Protein AF-A0AA91KCK2-F1 (afdb_monomer)

Radius of gyration: 20.99 Å; Cα contacts (8 Å, |Δi|>4): 86; chains: 1; bounding box: 56×24×60 Å

Foldseek 3Di:
DVVVVVVVVVVVVVVVLVVLLVVLVVLLVVLVVLLVVLVVCPVVDDQPDPVLVVLSVVLNVLSVVLNVLSVVLVVLVVVLVVLVVVQVVCVVVVHDDPPVSVVVNVVSVVVSVVSVVSSVVSSVSSVVSSVVSVVVVVVD

Nearest PDB structures (foldseek):
  6dfk-assembly2_J  TM=5.657E-01  e=3.609E-01  Plasmodium falciparum 3D7
  5msj-assembly3_U  TM=5.350E-01  e=2.551E+00  Mus musculus
  5mx5-assembly1_B  TM=3.995E-01  e=1.806E+00  Mus musculus
  3ja6-assembly1_I  TM=2.693E-01  e=5.086E+00  Escherichia coli

Sequence (140 aa):
MAAEDKESFIRWQSVTRDYFSSASNLVLGLSTGLLGFLVSGLIGAQPASRCLLIIATCAMNLLAISIGLAVWCAINRLRDFRATTQIARCRYKNEPVSSCDRQETKALGNLSWRLFWWQLFLFGIGAGGVAITIIVQMWS

Structure (mmCIF, N/CA/C/O backbone):
data_AF-A0AA91KCK2-F1
#
_entry.id   AF-A0AA91KCK2-F1
#
loop_
_atom_site.group_PDB
_atom_site.id
_atom_site.type_symbol
_atom_site.label_atom_id
_atom_site.label_alt_id
_atom_site.label_comp_id
_atom_site.label_asym_id
_atom_site.label_entity_id
_atom_site.label_seq_id
_atom_site.pdbx_PDB_ins_code
_atom_site.Cartn_x
_atom_site.Cartn_y
_atom_site.Cartn_z
_atom_site.occupancy
_atom_site.B_iso_or_equiv
_atom_site.auth_seq_id
_atom_site.auth_comp_id
_atom_site.auth_asym_id
_atom_site.auth_atom_id
_atom_site.pdbx_PDB_model_num
ATOM 1 N N . MET A 1 1 ? 31.234 -10.251 -19.902 1.00 47.34 1 MET A N 1
ATOM 2 C CA . MET A 1 1 ? 31.144 -9.632 -18.563 1.00 47.34 1 MET A CA 1
ATOM 3 C C . MET A 1 1 ? 30.110 -8.505 -18.528 1.00 47.34 1 MET A C 1
ATOM 5 O O . MET A 1 1 ? 29.026 -8.763 -18.043 1.00 47.34 1 MET A O 1
ATOM 9 N N . ALA A 1 2 ? 30.306 -7.340 -19.168 1.00 57.06 2 ALA A N 1
ATOM 10 C CA . ALA A 1 2 ? 29.337 -6.224 -19.069 1.00 57.06 2 ALA A CA 1
ATOM 11 C C . ALA A 1 2 ? 27.896 -6.487 -19.594 1.00 57.06 2 ALA A C 1
ATOM 13 O O . ALA A 1 2 ? 26.966 -5.769 -19.226 1.00 57.06 2 ALA A O 1
ATOM 14 N N . ALA A 1 3 ? 27.694 -7.478 -20.472 1.00 59.94 3 ALA A N 1
ATOM 15 C CA . ALA A 1 3 ? 26.366 -7.841 -20.984 1.00 59.94 3 ALA A CA 1
ATOM 16 C C . ALA A 1 3 ? 25.572 -8.740 -20.012 1.00 59.94 3 ALA A C 1
ATOM 18 O O . ALA A 1 3 ? 24.374 -8.525 -19.835 1.00 59.94 3 ALA A O 1
ATOM 19 N N . GLU A 1 4 ? 26.241 -9.678 -19.335 1.00 60.75 4 GLU A N 1
ATOM 20 C CA . GLU A 1 4 ? 25.625 -10.607 -18.370 1.00 60.75 4 GLU A CA 1
ATOM 21 C C . GLU A 1 4 ? 25.203 -9.887 -17.081 1.00 60.75 4 GLU A C 1
ATOM 23 O O . GLU A 1 4 ? 24.115 -10.120 -16.548 1.00 60.75 4 GLU A O 1
ATOM 28 N N . ASP A 1 5 ? 26.009 -8.924 -16.626 1.00 64.06 5 ASP A N 1
ATOM 29 C CA . ASP A 1 5 ? 25.679 -8.074 -15.475 1.00 64.06 5 ASP A CA 1
ATOM 30 C C . ASP A 1 5 ? 24.409 -7.248 -15.731 1.00 64.06 5 ASP A C 1
ATOM 32 O O . ASP A 1 5 ? 23.586 -7.021 -14.845 1.00 64.06 5 ASP A O 1
ATOM 36 N N . LYS A 1 6 ? 24.205 -6.823 -16.981 1.00 66.81 6 LYS A N 1
ATOM 37 C CA . LYS A 1 6 ? 23.029 -6.050 -17.380 1.00 66.81 6 LYS A CA 1
ATOM 38 C C . LYS A 1 6 ? 21.774 -6.916 -17.443 1.00 66.81 6 LYS A C 1
ATOM 40 O O . LYS A 1 6 ? 20.705 -6.467 -17.036 1.00 66.81 6 LYS A O 1
ATOM 45 N N . GLU A 1 7 ? 21.889 -8.136 -17.953 1.00 68.88 7 GLU A N 1
ATOM 46 C CA . GLU A 1 7 ? 20.770 -9.072 -18.061 1.00 68.88 7 GLU A CA 1
ATOM 47 C C . GLU A 1 7 ? 20.322 -9.578 -16.684 1.00 68.88 7 GLU A C 1
ATOM 49 O O . GLU A 1 7 ? 19.126 -9.581 -16.377 1.00 68.88 7 GLU A O 1
ATOM 54 N N . SER A 1 8 ? 21.278 -9.889 -15.804 1.00 67.69 8 SER A N 1
ATOM 55 C CA . SER A 1 8 ? 20.993 -10.230 -14.408 1.00 67.69 8 SER A CA 1
ATOM 56 C C . SER A 1 8 ? 20.342 -9.063 -13.658 1.00 67.69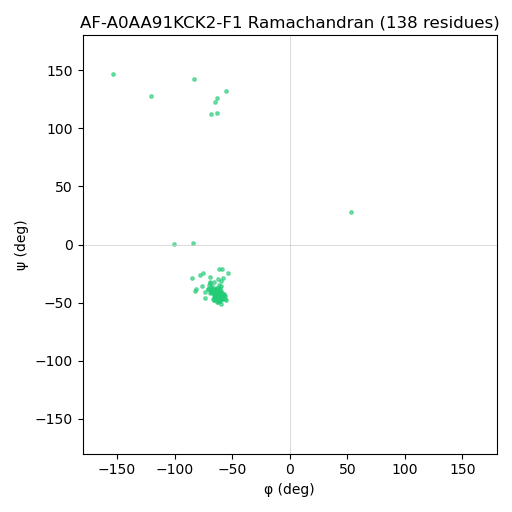 8 SER A C 1
ATOM 58 O O . SER A 1 8 ? 19.329 -9.267 -12.988 1.00 67.69 8 SER A O 1
ATOM 60 N N . PHE A 1 9 ? 20.829 -7.829 -13.831 1.00 69.69 9 PHE A N 1
ATOM 61 C CA . PHE A 1 9 ? 20.211 -6.639 -13.241 1.00 69.69 9 PHE A CA 1
ATOM 62 C C . PHE A 1 9 ? 18.759 -6.446 -13.703 1.00 69.69 9 PHE A C 1
ATOM 64 O O . PHE A 1 9 ? 17.874 -6.233 -12.875 1.00 69.69 9 PHE A O 1
ATOM 71 N N . ILE A 1 10 ? 18.486 -6.574 -15.007 1.00 69.62 10 ILE A N 1
ATOM 72 C CA . ILE A 1 10 ? 17.126 -6.456 -15.562 1.00 69.62 10 ILE A CA 1
ATOM 73 C C . ILE A 1 10 ? 16.201 -7.523 -14.967 1.00 69.62 10 ILE A C 1
ATOM 75 O O . ILE A 1 10 ? 15.072 -7.214 -14.581 1.00 69.62 10 ILE A O 1
ATOM 79 N N . ARG A 1 11 ? 16.688 -8.761 -14.840 1.00 72.75 11 ARG A N 1
ATOM 80 C CA . ARG A 1 11 ? 15.940 -9.870 -14.243 1.00 72.75 11 ARG A CA 1
ATOM 81 C C . ARG A 1 11 ? 15.610 -9.616 -12.770 1.00 72.75 11 ARG A C 1
ATOM 83 O O . ARG A 1 11 ? 14.472 -9.808 -12.352 1.00 72.75 11 ARG A O 1
ATOM 90 N N . TRP A 1 12 ? 16.564 -9.153 -11.970 1.00 71.75 12 TRP A N 1
ATOM 91 C CA . TRP A 1 12 ? 16.303 -8.843 -10.560 1.00 71.75 12 TRP A CA 1
ATOM 92 C C . TRP A 1 12 ? 15.392 -7.625 -10.389 1.00 71.75 12 TRP A C 1
ATOM 94 O O . TRP A 1 12 ? 14.552 -7.599 -9.484 1.00 71.75 12 TRP A O 1
ATOM 104 N N . GLN A 1 13 ? 15.483 -6.652 -11.295 1.00 70.62 13 GLN A N 1
ATOM 105 C CA . GLN A 1 13 ? 14.593 -5.498 -11.319 1.00 70.62 13 GLN A CA 1
ATOM 106 C C . GLN A 1 13 ? 13.148 -5.905 -11.644 1.00 70.62 13 GLN A C 1
ATOM 108 O O . GLN A 1 13 ? 12.223 -5.415 -10.992 1.00 70.62 13 GLN A O 1
ATOM 113 N N . SER A 1 14 ? 12.925 -6.814 -12.602 1.00 67.88 14 SER A N 1
ATOM 114 C CA . SER A 1 14 ? 11.576 -7.305 -12.911 1.00 67.88 14 SER A CA 1
ATOM 115 C C . SER A 1 14 ? 10.974 -8.086 -11.746 1.00 67.88 14 SER A C 1
ATOM 117 O O . SER A 1 14 ? 9.833 -7.824 -11.381 1.00 67.88 14 SER A O 1
ATOM 119 N N . VAL A 1 15 ? 11.757 -8.960 -11.109 1.00 73.75 15 VAL A N 1
ATOM 120 C CA . VAL A 1 15 ? 11.314 -9.738 -9.942 1.00 73.75 15 VAL A CA 1
ATOM 121 C C . VAL A 1 15 ? 10.949 -8.820 -8.773 1.00 73.75 15 VAL A C 1
ATOM 123 O O . VAL A 1 15 ? 9.853 -8.919 -8.224 1.00 73.75 15 VAL A O 1
ATOM 126 N N . THR A 1 16 ? 11.822 -7.869 -8.426 1.00 71.44 16 THR A N 1
ATOM 127 C CA . THR A 1 16 ? 11.566 -6.888 -7.352 1.00 71.44 16 THR A CA 1
ATOM 128 C C . THR A 1 16 ? 10.289 -6.099 -7.616 1.00 71.44 16 THR A C 1
ATOM 130 O O . THR A 1 16 ? 9.462 -5.889 -6.725 1.00 71.44 16 THR A O 1
ATOM 133 N N . ARG A 1 17 ? 10.100 -5.691 -8.873 1.00 68.38 17 ARG A N 1
ATOM 134 C CA . ARG A 1 17 ? 8.898 -5.004 -9.319 1.00 68.38 17 ARG A CA 1
ATOM 135 C C . ARG A 1 17 ? 7.678 -5.899 -9.086 1.00 68.38 17 ARG A C 1
ATOM 137 O O . ARG A 1 17 ? 6.728 -5.454 -8.446 1.00 68.38 17 ARG A O 1
ATOM 144 N N . ASP A 1 18 ? 7.664 -7.150 -9.518 1.00 72.44 18 ASP A N 1
ATOM 145 C CA . ASP A 1 18 ? 6.495 -8.034 -9.364 1.00 72.44 18 ASP A CA 1
ATOM 146 C C . ASP A 1 18 ? 6.099 -8.262 -7.894 1.00 72.44 18 ASP A C 1
ATOM 148 O O . ASP A 1 18 ? 4.919 -8.115 -7.545 1.00 72.44 18 ASP A O 1
ATOM 152 N N . TYR A 1 19 ? 7.073 -8.462 -7.000 1.00 75.88 19 TYR A N 1
ATOM 153 C CA . TYR A 1 19 ? 6.826 -8.527 -5.552 1.00 75.88 19 TYR A CA 1
ATOM 154 C C . TYR A 1 19 ? 6.210 -7.240 -4.997 1.00 75.88 19 TYR A C 1
ATOM 156 O O . TYR A 1 19 ? 5.232 -7.294 -4.253 1.00 75.88 19 TYR A O 1
ATOM 164 N N . PHE A 1 20 ? 6.704 -6.074 -5.419 1.00 73.12 20 PHE A N 1
ATOM 165 C CA . PHE A 1 20 ? 6.135 -4.780 -5.034 1.00 73.12 20 PHE A CA 1
ATOM 166 C C . PHE A 1 20 ? 4.664 -4.629 -5.468 1.00 73.12 20 PHE A C 1
ATOM 168 O O . PHE A 1 20 ? 3.872 -3.991 -4.778 1.00 73.12 20 PHE A O 1
ATOM 175 N N . SER A 1 21 ? 4.262 -5.245 -6.592 1.00 74.31 21 SER A N 1
ATOM 176 C CA . SER A 1 21 ? 2.872 -5.165 -7.090 1.00 74.31 21 SER A CA 1
ATOM 177 C C . SER A 1 21 ? 1.969 -6.009 -6.234 1.00 74.31 21 SER A C 1
ATOM 179 O O . SER A 1 21 ? 0.892 -5.578 -5.841 1.00 74.31 21 SER A O 1
ATOM 181 N N . SER A 1 22 ? 2.443 -7.221 -5.969 1.00 76.50 22 SER A N 1
ATOM 182 C CA . SER A 1 22 ? 1.744 -8.194 -5.155 1.00 76.50 22 SER A CA 1
ATOM 183 C C . SER A 1 22 ? 1.528 -7.629 -3.753 1.00 76.50 22 SER A C 1
ATOM 185 O O . SER A 1 22 ? 0.410 -7.669 -3.252 1.00 76.50 22 SER A O 1
ATOM 187 N N . ALA A 1 23 ? 2.550 -6.992 -3.171 1.00 78.81 23 ALA A N 1
ATOM 188 C CA . ALA A 1 23 ? 2.446 -6.312 -1.884 1.00 78.81 23 ALA A CA 1
ATOM 189 C C . ALA A 1 23 ? 1.440 -5.147 -1.908 1.00 78.81 23 ALA A C 1
ATOM 191 O O . ALA A 1 23 ? 0.585 -5.066 -1.030 1.00 78.81 23 ALA A O 1
ATOM 192 N N . SER A 1 24 ? 1.489 -4.265 -2.914 1.00 76.81 24 SER A N 1
ATOM 193 C CA . SER A 1 24 ? 0.550 -3.135 -3.008 1.00 76.81 24 SER A CA 1
ATOM 194 C C . SER A 1 24 ? -0.901 -3.597 -3.195 1.00 76.81 24 SER A C 1
ATOM 196 O O . SER A 1 24 ? -1.794 -3.073 -2.530 1.00 76.81 24 SER A O 1
ATOM 198 N N . ASN A 1 25 ? -1.134 -4.619 -4.024 1.00 80.69 25 ASN A N 1
ATOM 199 C CA . ASN A 1 25 ? -2.456 -5.217 -4.216 1.00 80.69 25 ASN A CA 1
ATOM 200 C C . ASN A 1 25 ? -2.967 -5.905 -2.946 1.00 80.69 25 ASN A C 1
ATOM 202 O O . ASN A 1 25 ? -4.148 -5.797 -2.627 1.00 80.69 25 ASN A O 1
ATOM 206 N N . LEU A 1 26 ? -2.086 -6.580 -2.204 1.00 82.56 26 LEU A N 1
ATOM 207 C CA . LEU A 1 26 ? -2.430 -7.195 -0.925 1.00 82.56 26 LEU A CA 1
ATOM 208 C C . LEU A 1 26 ? -2.840 -6.136 0.104 1.00 82.56 26 LEU A C 1
ATOM 210 O O . LEU A 1 26 ? -3.879 -6.280 0.743 1.00 82.56 26 LEU A O 1
ATOM 214 N N . VAL A 1 27 ? -2.088 -5.036 0.206 1.00 81.56 27 VAL A N 1
ATOM 215 C CA . VAL A 1 27 ? -2.456 -3.893 1.056 1.00 81.56 27 VAL A CA 1
ATOM 216 C C . VAL A 1 27 ? -3.786 -3.287 0.608 1.00 81.56 27 VAL A C 1
ATOM 218 O O . VAL A 1 27 ? -4.630 -3.014 1.449 1.00 81.56 27 VAL A O 1
ATOM 221 N N . LEU A 1 28 ? -4.024 -3.126 -0.697 1.00 82.00 28 LEU A N 1
ATOM 222 C CA . LEU A 1 28 ? -5.295 -2.613 -1.222 1.00 82.00 28 LEU A CA 1
ATOM 223 C C . LEU A 1 28 ? -6.473 -3.521 -0.839 1.00 82.00 28 LEU A C 1
ATOM 225 O O . LEU A 1 28 ? -7.507 -3.026 -0.385 1.00 82.00 28 LEU A O 1
ATOM 229 N N . GLY A 1 29 ? -6.310 -4.839 -0.971 1.00 83.50 29 GLY A N 1
ATOM 230 C CA . GLY A 1 29 ? -7.312 -5.823 -0.563 1.00 83.50 29 GLY A CA 1
ATOM 231 C C . GLY A 1 29 ? -7.604 -5.767 0.937 1.00 83.50 29 GLY A C 1
ATOM 232 O O . GLY A 1 29 ? -8.767 -5.675 1.330 1.00 83.50 29 GLY A O 1
ATOM 233 N N . LEU A 1 30 ? -6.560 -5.734 1.770 1.00 84.75 30 LEU A N 1
ATOM 234 C CA . LEU A 1 30 ? -6.698 -5.603 3.222 1.00 84.75 30 LEU A CA 1
ATOM 235 C C . LEU A 1 30 ? -7.384 -4.288 3.606 1.00 84.75 30 LEU A C 1
ATOM 237 O O . LEU A 1 30 ? -8.354 -4.320 4.358 1.00 84.75 30 LEU A O 1
ATOM 241 N N . SER A 1 31 ? -6.951 -3.151 3.053 1.00 83.31 31 SER A N 1
ATOM 242 C CA . SER A 1 31 ? -7.577 -1.842 3.287 1.00 83.31 31 SER A CA 1
ATOM 243 C C . SER A 1 31 ? -9.059 -1.848 2.930 1.00 83.31 31 SER A C 1
ATOM 245 O O . SER A 1 31 ? -9.877 -1.339 3.692 1.00 83.31 31 SER A O 1
ATOM 247 N N . THR A 1 32 ? -9.416 -2.441 1.788 1.00 85.00 32 THR A N 1
ATOM 248 C CA . THR A 1 32 ? -10.808 -2.525 1.326 1.00 85.00 32 THR A CA 1
ATOM 249 C C . THR A 1 32 ? -11.644 -3.409 2.251 1.00 85.00 32 THR A C 1
ATOM 251 O O . THR A 1 32 ? -12.760 -3.036 2.611 1.00 85.00 32 THR A O 1
ATOM 254 N N . GLY A 1 33 ? -11.096 -4.544 2.698 1.00 86.06 33 GLY A N 1
ATOM 255 C CA . GLY A 1 33 ? -11.750 -5.430 3.663 1.00 86.06 33 GLY A CA 1
ATOM 256 C C . GLY A 1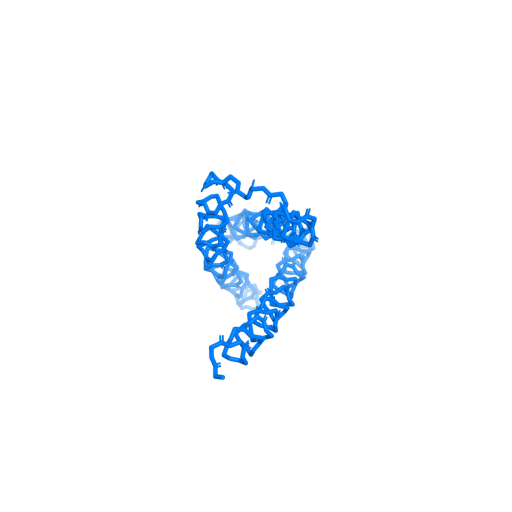 33 ? -11.973 -4.764 5.024 1.00 86.06 33 GLY A C 1
ATOM 257 O O . GLY A 1 33 ? -13.084 -4.794 5.547 1.00 86.06 33 GLY A O 1
ATOM 258 N N . LEU A 1 34 ? -10.947 -4.098 5.564 1.00 84.25 34 LEU A N 1
ATOM 259 C CA . LEU A 1 34 ? -11.026 -3.326 6.811 1.00 84.25 34 LEU A CA 1
ATOM 260 C C . LEU A 1 34 ? -12.052 -2.190 6.720 1.00 84.25 34 LEU A C 1
ATOM 262 O O . LEU A 1 34 ? -12.815 -1.973 7.660 1.00 84.25 34 LEU A O 1
ATOM 266 N N . LEU A 1 35 ? -12.106 -1.493 5.584 1.00 83.12 35 LEU A N 1
ATOM 267 C CA . LEU A 1 35 ? -13.093 -0.445 5.340 1.00 83.12 35 LEU A CA 1
ATOM 268 C C . LEU A 1 35 ? -14.518 -1.018 5.298 1.00 83.12 35 LEU A C 1
ATOM 270 O O . LEU A 1 35 ? -15.411 -0.479 5.947 1.00 83.12 35 LEU A O 1
ATOM 274 N N . GLY A 1 36 ? -14.732 -2.130 4.589 1.00 84.75 36 GLY A N 1
ATOM 275 C CA . GLY A 1 36 ? -16.028 -2.814 4.548 1.00 84.75 36 GLY A CA 1
ATOM 276 C C . GLY A 1 36 ? -16.482 -3.307 5.926 1.00 84.75 36 GLY A C 1
ATOM 277 O O . GLY A 1 36 ? -17.655 -3.166 6.280 1.00 84.75 36 GLY A O 1
ATOM 278 N N . PHE A 1 37 ? -15.547 -3.817 6.731 1.00 83.75 37 PHE A N 1
ATOM 279 C CA . PHE A 1 37 ? -15.801 -4.219 8.113 1.00 83.75 37 PHE A CA 1
ATOM 280 C C . PHE A 1 37 ? -16.221 -3.030 8.989 1.00 83.75 37 PHE A C 1
ATOM 282 O O . PHE A 1 37 ? -17.257 -3.096 9.648 1.00 83.75 37 PHE A O 1
ATOM 289 N N . LEU A 1 38 ? -15.472 -1.922 8.944 1.00 80.25 38 LEU A N 1
ATOM 290 C CA . LEU A 1 38 ? -15.806 -0.684 9.659 1.00 80.25 38 LEU A CA 1
ATOM 291 C C . LEU A 1 38 ? -17.203 -0.171 9.302 1.00 80.25 38 LEU A C 1
ATOM 293 O O . LEU A 1 38 ? -17.982 0.151 10.194 1.00 80.25 38 LEU A O 1
ATOM 297 N N . VAL A 1 39 ? -17.521 -0.103 8.006 1.00 82.25 39 VAL A N 1
ATOM 298 C CA . VAL A 1 39 ? -18.825 0.374 7.520 1.00 82.25 39 VAL A CA 1
ATOM 299 C C . VAL A 1 39 ? -19.950 -0.525 8.025 1.00 82.25 39 VAL A C 1
ATOM 301 O O . VAL A 1 39 ? -20.955 -0.027 8.526 1.00 82.25 39 VAL A O 1
ATOM 304 N N . SER A 1 40 ? -19.765 -1.844 7.956 1.00 82.38 40 SER A N 1
ATOM 305 C CA . SER A 1 40 ? -20.758 -2.808 8.444 1.00 82.38 40 SER A CA 1
ATOM 306 C C . SER A 1 40 ? -20.973 -2.685 9.957 1.00 82.38 40 SER A C 1
ATOM 308 O O . SER A 1 40 ? -22.112 -2.712 10.421 1.00 82.38 40 SER A O 1
ATOM 310 N N . GLY A 1 41 ? -19.896 -2.484 10.725 1.00 74.56 41 GLY A N 1
ATOM 311 C CA . GLY A 1 41 ? -19.955 -2.269 12.173 1.00 74.56 41 GLY A CA 1
ATOM 312 C C . GLY A 1 41 ? -20.655 -0.965 12.565 1.00 74.56 41 GLY A C 1
ATOM 313 O O . GLY A 1 41 ? -21.469 -0.968 13.485 1.00 74.56 41 GLY A O 1
ATOM 314 N N . LEU A 1 42 ? -20.403 0.131 11.839 1.00 72.62 42 LEU A N 1
ATOM 315 C CA . LEU A 1 42 ? -21.028 1.437 12.094 1.00 72.62 42 LEU A CA 1
ATOM 316 C C . LEU A 1 42 ? -22.527 1.466 11.772 1.00 72.62 42 LEU A C 1
ATOM 318 O O . LEU A 1 42 ? -23.273 2.203 12.409 1.00 72.62 42 LEU A O 1
ATOM 322 N N . ILE A 1 43 ? -22.966 0.697 10.771 1.00 74.12 43 ILE A N 1
ATOM 323 C CA . ILE A 1 43 ? -24.387 0.595 10.405 1.00 74.12 43 ILE A CA 1
ATOM 324 C C . ILE A 1 43 ? -25.140 -0.295 11.406 1.00 74.12 43 ILE A C 1
ATOM 326 O O . ILE A 1 43 ? -26.300 -0.027 11.711 1.00 74.12 43 ILE A O 1
ATOM 330 N N . GLY A 1 44 ? -24.491 -1.348 11.915 1.00 66.38 44 GLY A N 1
ATOM 331 C CA . GLY A 1 44 ? -25.112 -2.326 12.812 1.00 66.38 44 GLY A CA 1
ATOM 332 C C . GLY A 1 44 ? -25.126 -1.941 14.295 1.00 66.38 44 GLY A C 1
ATOM 333 O O . GLY A 1 44 ? -26.028 -2.365 15.014 1.00 66.38 44 GLY A O 1
ATOM 334 N N . ALA A 1 45 ? -24.160 -1.148 14.768 1.00 63.31 45 ALA A N 1
ATOM 335 C CA . ALA A 1 45 ? -24.027 -0.787 16.178 1.00 63.31 45 ALA A CA 1
ATOM 336 C C . ALA A 1 45 ? -24.096 0.732 16.385 1.00 63.31 45 ALA A C 1
ATOM 338 O O . ALA A 1 45 ? -23.343 1.492 15.779 1.00 63.31 45 ALA A O 1
ATOM 339 N N . GLN A 1 46 ? -24.972 1.178 17.293 1.00 64.06 46 GLN A N 1
ATOM 340 C CA . GLN A 1 46 ? -24.959 2.561 17.769 1.00 64.06 46 GLN A CA 1
ATOM 341 C C . GLN A 1 46 ? -23.620 2.816 18.483 1.00 64.06 46 GLN A C 1
ATOM 343 O O . GLN A 1 46 ? -23.256 2.056 19.383 1.00 64.06 46 GLN A O 1
ATOM 348 N N . PRO A 1 47 ? -22.862 3.853 18.098 1.00 59.75 47 PRO A N 1
ATOM 349 C CA . PRO A 1 47 ? -21.546 4.097 18.666 1.00 59.75 47 PRO A CA 1
ATOM 350 C C . PRO A 1 47 ? -21.668 4.438 20.153 1.00 59.75 47 PRO A C 1
ATOM 352 O O . PRO A 1 47 ? -22.314 5.419 20.519 1.00 59.75 47 PRO A O 1
ATOM 355 N N . ALA A 1 48 ? -20.994 3.659 21.004 1.00 63.88 48 ALA A N 1
ATOM 356 C CA . ALA A 1 48 ? -21.030 3.812 22.462 1.00 63.88 48 ALA A CA 1
ATOM 357 C C . ALA A 1 48 ? -20.553 5.198 22.952 1.00 63.88 48 ALA A C 1
ATOM 359 O O . ALA A 1 48 ? -20.890 5.628 24.052 1.00 63.88 48 ALA A O 1
ATOM 360 N N . SER A 1 49 ? -19.775 5.931 22.143 1.00 73.50 49 SER A N 1
ATOM 361 C CA . SER A 1 49 ? -19.274 7.267 22.479 1.00 73.50 49 SER A CA 1
ATOM 362 C C . SER A 1 49 ? -18.993 8.117 21.238 1.00 73.50 49 SER A C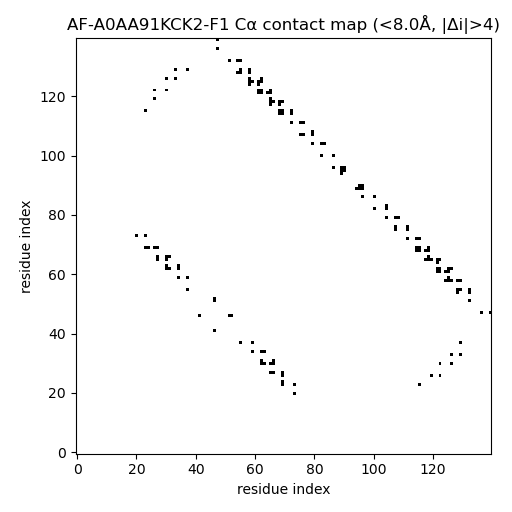 1
ATOM 364 O O . SER A 1 49 ? -18.510 7.622 20.217 1.00 73.50 49 SER A O 1
ATOM 366 N N . ARG A 1 50 ? -19.206 9.439 21.344 1.00 77.31 50 ARG A N 1
ATOM 367 C CA . ARG A 1 50 ? -18.848 10.416 20.294 1.00 77.31 50 ARG A CA 1
ATOM 368 C C . ARG A 1 50 ? -17.353 10.383 19.951 1.00 77.31 50 ARG A C 1
ATOM 370 O O . ARG A 1 50 ? -16.987 10.658 18.815 1.00 77.31 50 ARG A O 1
ATOM 377 N N . CYS A 1 51 ? -16.501 10.012 20.908 1.00 75.88 51 CYS A N 1
ATOM 378 C CA . CYS A 1 51 ? -15.059 9.887 20.690 1.00 75.88 51 CYS A CA 1
ATOM 379 C C . CYS A 1 51 ? -14.725 8.721 19.739 1.00 75.88 51 CYS A C 1
ATOM 381 O O . CYS A 1 51 ? -13.929 8.883 18.816 1.00 75.88 51 CYS A O 1
ATOM 383 N N . LEU A 1 52 ? -15.407 7.579 19.889 1.00 72.25 52 LEU A N 1
ATOM 384 C CA . LEU A 1 52 ? -15.262 6.431 18.985 1.00 72.25 52 LEU A CA 1
ATOM 385 C C . LEU A 1 52 ? -15.715 6.758 17.565 1.00 72.25 52 LEU A C 1
ATOM 387 O O . LEU A 1 52 ? -15.063 6.347 16.612 1.00 72.25 52 LEU A O 1
ATOM 391 N N . LEU A 1 53 ? -16.785 7.542 17.421 1.00 77.88 53 LEU A N 1
ATOM 392 C CA . LEU A 1 53 ? -17.248 8.035 16.122 1.00 77.88 53 LEU A CA 1
ATOM 393 C C . LEU A 1 53 ? -16.174 8.862 15.404 1.00 77.88 53 LEU A C 1
ATOM 395 O O . LEU A 1 53 ? -15.944 8.668 14.212 1.00 77.88 53 LEU A O 1
ATOM 399 N N . ILE A 1 54 ? -15.492 9.758 16.122 1.00 81.50 54 ILE A N 1
ATOM 400 C CA . ILE A 1 54 ? -14.407 10.580 15.564 1.00 81.50 54 ILE A CA 1
ATOM 401 C C . ILE A 1 54 ? -13.222 9.698 15.148 1.00 81.50 54 ILE A C 1
ATOM 403 O O . ILE A 1 54 ? -12.681 9.865 14.057 1.00 81.50 54 ILE A O 1
ATOM 407 N N . ILE A 1 55 ? -12.842 8.720 15.975 1.00 77.69 55 ILE A N 1
ATOM 408 C CA . ILE A 1 55 ? -11.736 7.801 15.663 1.00 77.69 55 ILE A CA 1
ATOM 409 C C . ILE A 1 55 ? -12.085 6.918 14.456 1.00 77.69 55 ILE A C 1
ATOM 411 O O . ILE A 1 55 ? -11.274 6.792 13.541 1.00 77.69 55 ILE A O 1
ATOM 415 N N . ALA A 1 56 ? -13.297 6.360 14.410 1.00 76.94 56 ALA A N 1
ATOM 416 C CA . ALA A 1 56 ? -13.760 5.506 13.319 1.00 76.94 56 ALA A CA 1
ATOM 417 C C . ALA A 1 56 ? -13.878 6.271 11.991 1.00 76.94 56 ALA A C 1
ATOM 419 O O . ALA A 1 56 ? -13.437 5.781 10.952 1.00 76.94 56 ALA A O 1
ATOM 420 N N . THR A 1 57 ? -14.412 7.496 12.014 1.00 79.00 57 THR A N 1
ATOM 421 C CA . THR A 1 57 ? -14.490 8.351 10.816 1.00 79.00 57 THR A CA 1
ATOM 422 C C . THR A 1 57 ? -13.107 8.786 10.341 1.00 79.00 57 THR A C 1
ATOM 424 O O . THR A 1 57 ? -12.848 8.779 9.137 1.00 79.00 57 THR A O 1
ATOM 427 N N . CYS A 1 58 ? -12.185 9.096 11.255 1.00 81.38 58 CYS A N 1
ATOM 428 C CA . CYS A 1 58 ? -10.792 9.368 10.908 1.00 81.38 58 CYS A CA 1
ATOM 429 C C . CYS A 1 58 ? -10.144 8.133 10.256 1.00 81.38 58 CYS A C 1
ATOM 431 O O . CYS A 1 58 ? -9.612 8.232 9.152 1.00 81.38 58 CYS A O 1
ATOM 433 N N . ALA A 1 59 ? -10.291 6.946 10.856 1.00 78.06 59 ALA A N 1
ATOM 434 C CA . ALA A 1 59 ? -9.780 5.689 10.308 1.00 78.06 59 ALA A CA 1
ATOM 435 C C . ALA A 1 59 ? -10.361 5.369 8.917 1.00 78.06 59 ALA A C 1
ATOM 437 O O . ALA A 1 59 ? -9.605 4.997 8.020 1.00 78.06 59 ALA A O 1
ATOM 438 N N . MET A 1 60 ? -11.665 5.585 8.694 1.00 78.94 60 MET A N 1
ATOM 439 C CA . MET A 1 60 ? -12.286 5.449 7.367 1.00 78.94 60 MET A CA 1
ATOM 440 C C . MET A 1 60 ? -11.644 6.376 6.334 1.00 78.94 60 MET A C 1
ATOM 442 O O . MET A 1 60 ? -11.314 5.925 5.239 1.00 78.94 60 MET A O 1
ATOM 446 N N . ASN A 1 61 ? -11.447 7.654 6.671 1.00 80.12 61 ASN A N 1
ATOM 447 C CA . ASN A 1 61 ? -10.818 8.611 5.760 1.00 80.12 61 ASN A CA 1
ATOM 448 C C . ASN A 1 61 ? -9.374 8.208 5.441 1.00 80.12 61 ASN A C 1
ATOM 450 O O . ASN A 1 61 ? -8.978 8.221 4.278 1.00 80.12 61 ASN A O 1
ATOM 454 N N . LEU A 1 62 ? -8.598 7.783 6.443 1.00 76.94 62 LEU A N 1
ATOM 455 C CA . LEU A 1 62 ? -7.229 7.314 6.227 1.00 76.94 62 LEU A CA 1
ATOM 456 C C . LEU A 1 62 ? -7.175 6.064 5.340 1.00 76.94 62 LEU A C 1
ATOM 458 O O . LEU A 1 62 ? -6.331 5.992 4.445 1.00 76.94 62 LEU A O 1
ATOM 462 N N . LEU A 1 63 ? -8.079 5.102 5.542 1.00 75.38 63 LEU A N 1
ATOM 463 C CA . LEU A 1 63 ? -8.174 3.907 4.700 1.00 75.38 63 LEU A CA 1
ATOM 464 C C . LEU A 1 63 ? -8.603 4.255 3.270 1.00 75.38 63 LEU A C 1
ATOM 466 O O . LEU A 1 63 ? -8.007 3.747 2.323 1.00 75.38 63 LEU A O 1
ATOM 470 N N . ALA A 1 64 ? -9.565 5.163 3.089 1.00 77.19 64 ALA A N 1
ATOM 471 C CA . ALA A 1 64 ? -9.986 5.630 1.769 1.00 77.19 64 ALA A CA 1
ATOM 472 C C . ALA A 1 64 ? -8.844 6.335 1.017 1.00 77.19 64 ALA A C 1
ATOM 474 O O . ALA A 1 64 ? -8.602 6.049 -0.157 1.00 77.19 64 ALA A O 1
ATOM 475 N N . ILE A 1 65 ? -8.087 7.200 1.701 1.00 78.94 65 ILE A N 1
ATOM 476 C CA . ILE A 1 65 ? -6.906 7.861 1.131 1.00 78.94 65 ILE A CA 1
ATOM 477 C C . ILE A 1 65 ? -5.816 6.826 0.812 1.00 78.94 65 ILE A C 1
ATOM 479 O O . ILE A 1 65 ? -5.208 6.900 -0.255 1.00 78.94 65 ILE A O 1
ATOM 483 N N . SER A 1 66 ? -5.599 5.827 1.676 1.00 77.75 66 SER A N 1
ATOM 484 C CA . SER A 1 66 ? -4.664 4.719 1.426 1.00 77.75 66 SER A CA 1
ATOM 485 C C . SER A 1 66 ? -5.037 3.927 0.167 1.00 77.75 66 SER A C 1
ATOM 487 O O . SER A 1 66 ? -4.168 3.658 -0.662 1.00 77.75 66 SER A O 1
ATOM 489 N N . ILE A 1 67 ? -6.325 3.622 -0.035 1.00 74.69 67 ILE A N 1
ATOM 490 C CA . ILE A 1 67 ? -6.825 2.961 -1.251 1.00 74.69 67 ILE A CA 1
ATOM 491 C C . ILE A 1 67 ? -6.597 3.854 -2.478 1.00 74.69 67 ILE A C 1
ATOM 493 O O . ILE A 1 67 ? -6.082 3.381 -3.490 1.00 74.69 67 ILE A O 1
ATOM 497 N N . GLY A 1 68 ? -6.910 5.150 -2.390 1.00 75.06 68 GLY A N 1
ATOM 498 C CA . GLY A 1 68 ? -6.667 6.106 -3.474 1.00 75.06 68 GLY A CA 1
ATOM 499 C C . GLY A 1 68 ? -5.188 6.192 -3.865 1.00 75.06 68 GLY A C 1
ATOM 500 O O . GLY A 1 68 ? -4.853 6.126 -5.048 1.00 75.06 68 GLY A O 1
ATOM 501 N N . LEU A 1 69 ? -4.292 6.256 -2.878 1.00 71.50 69 LEU A N 1
ATOM 502 C CA . LEU A 1 69 ? -2.839 6.216 -3.072 1.00 71.50 69 LEU A CA 1
ATOM 503 C C . LEU A 1 69 ? -2.375 4.891 -3.680 1.00 71.50 69 LEU A C 1
ATOM 505 O O . LEU A 1 69 ? -1.514 4.905 -4.556 1.00 71.50 69 LEU A O 1
ATOM 509 N N . ALA A 1 70 ? -2.949 3.763 -3.260 1.00 69.69 70 ALA A N 1
ATOM 510 C CA . ALA A 1 70 ? -2.639 2.445 -3.808 1.00 69.69 70 ALA A CA 1
ATOM 511 C C . ALA A 1 70 ? -3.013 2.349 -5.294 1.00 69.69 70 ALA A C 1
ATOM 513 O O . ALA A 1 70 ? -2.196 1.938 -6.120 1.00 69.69 70 ALA A O 1
ATOM 514 N N . VAL A 1 71 ? -4.215 2.810 -5.657 1.00 68.00 71 VAL A N 1
ATOM 515 C CA . VAL A 1 71 ? -4.673 2.882 -7.053 1.00 68.00 71 VAL A CA 1
ATOM 516 C C . VAL A 1 71 ? -3.794 3.837 -7.860 1.00 68.00 71 VAL A C 1
ATOM 518 O O . VAL A 1 71 ? -3.358 3.498 -8.960 1.00 68.00 71 VAL A O 1
ATOM 521 N N . TRP A 1 72 ? -3.461 5.005 -7.308 1.00 71.19 72 TRP A N 1
ATOM 522 C CA . TRP A 1 72 ? -2.567 5.959 -7.963 1.00 71.19 72 TRP A CA 1
ATOM 523 C C . TRP A 1 72 ? -1.165 5.379 -8.185 1.00 71.19 72 TRP A C 1
ATOM 525 O O . TRP A 1 72 ? -0.572 5.560 -9.249 1.00 71.19 72 TRP A O 1
ATOM 535 N N . CYS A 1 73 ? -0.642 4.634 -7.210 1.00 66.56 73 CYS A N 1
ATOM 536 C CA . CYS A 1 73 ? 0.633 3.931 -7.308 1.00 66.56 73 CYS A CA 1
ATOM 537 C C . CYS A 1 73 ? 0.588 2.859 -8.410 1.00 66.56 73 CYS A C 1
ATOM 539 O O . CYS A 1 73 ? 1.497 2.792 -9.241 1.00 66.56 73 CYS A O 1
ATOM 541 N N . ALA A 1 74 ? -0.503 2.093 -8.499 1.00 64.25 74 ALA A N 1
ATOM 542 C CA . ALA A 1 74 ? -0.721 1.126 -9.573 1.00 64.25 74 ALA A CA 1
ATOM 543 C C . ALA A 1 74 ? -0.771 1.794 -10.964 1.00 64.25 74 ALA A C 1
ATOM 545 O O . ALA A 1 74 ? -0.140 1.304 -11.904 1.00 64.25 74 ALA A O 1
ATOM 546 N N . ILE A 1 75 ? -1.441 2.946 -11.097 1.00 67.19 75 ILE A N 1
ATOM 547 C CA . ILE A 1 75 ? -1.510 3.718 -12.352 1.00 67.19 75 ILE A CA 1
ATOM 548 C C . ILE A 1 75 ? -0.131 4.264 -12.747 1.00 67.19 75 ILE A C 1
ATOM 550 O O . ILE A 1 75 ? 0.287 4.113 -13.899 1.00 67.19 75 ILE A O 1
ATOM 554 N N . ASN A 1 76 ? 0.600 4.872 -11.808 1.00 66.94 76 ASN A N 1
ATOM 555 C CA . ASN A 1 76 ? 1.950 5.383 -12.067 1.00 66.94 76 ASN A CA 1
ATOM 556 C C . ASN A 1 76 ? 2.907 4.269 -12.486 1.00 66.94 76 ASN A C 1
ATOM 558 O O . ASN A 1 76 ? 3.714 4.440 -13.399 1.00 66.94 76 ASN A O 1
ATOM 562 N N . ARG A 1 77 ? 2.765 3.092 -11.887 1.00 65.06 77 ARG A N 1
ATOM 563 C CA . ARG A 1 77 ? 3.558 1.925 -12.245 1.00 65.06 77 ARG A CA 1
ATOM 564 C C . ARG A 1 77 ? 3.203 1.357 -13.623 1.00 65.06 77 ARG A C 1
ATOM 566 O O . ARG A 1 77 ? 4.092 0.901 -14.341 1.00 65.06 77 ARG A O 1
ATOM 573 N N . LEU A 1 78 ? 1.932 1.401 -14.025 1.00 62.41 78 LEU A N 1
ATOM 574 C CA . LEU A 1 78 ? 1.522 1.021 -15.380 1.00 62.41 78 LEU A CA 1
ATOM 575 C C . LEU A 1 78 ? 2.127 1.970 -16.428 1.00 62.41 78 LEU A C 1
ATOM 577 O O . LEU A 1 78 ? 2.548 1.528 -17.499 1.00 62.41 78 LEU A O 1
ATOM 581 N N . ARG A 1 79 ? 2.219 3.266 -16.103 1.00 63.72 79 ARG A N 1
ATOM 582 C CA . ARG A 1 79 ? 2.914 4.263 -16.932 1.00 63.72 79 ARG A CA 1
ATOM 583 C C . ARG A 1 79 ? 4.416 3.987 -17.034 1.00 63.72 79 ARG A C 1
ATOM 585 O O . ARG A 1 79 ? 4.942 4.016 -18.142 1.00 63.72 79 ARG A O 1
ATOM 592 N N . ASP A 1 80 ? 5.074 3.627 -15.935 1.00 65.56 80 ASP A N 1
ATOM 593 C CA . ASP A 1 80 ? 6.500 3.262 -15.928 1.00 65.56 80 ASP A CA 1
ATOM 594 C C . ASP A 1 80 ? 6.789 2.008 -16.786 1.00 65.56 80 ASP A C 1
ATOM 596 O O . ASP A 1 80 ? 7.762 1.950 -17.543 1.00 65.56 80 ASP A O 1
ATOM 600 N N . PHE A 1 81 ? 5.880 1.024 -16.777 1.00 60.78 81 PHE A N 1
ATOM 601 C CA . PHE A 1 81 ? 5.983 -0.149 -17.654 1.00 60.78 81 PHE A CA 1
ATOM 602 C C . PHE A 1 81 ? 5.818 0.199 -19.142 1.00 60.78 81 PHE A C 1
ATOM 604 O O . PHE A 1 81 ? 6.523 -0.339 -19.998 1.00 60.78 81 PHE A O 1
ATOM 611 N N . ARG A 1 82 ? 4.917 1.132 -19.475 1.00 61.62 82 ARG A N 1
ATOM 612 C CA . ARG A 1 82 ? 4.775 1.635 -20.852 1.00 61.62 82 ARG A CA 1
ATOM 613 C C . ARG A 1 82 ? 6.022 2.386 -21.318 1.00 61.62 82 ARG A C 1
ATOM 615 O O . ARG A 1 82 ? 6.490 2.133 -22.422 1.00 61.62 82 ARG A O 1
ATOM 622 N N . ALA A 1 83 ? 6.602 3.236 -20.473 1.00 62.56 83 ALA A N 1
ATOM 623 C CA . ALA A 1 83 ? 7.826 3.963 -20.807 1.00 62.56 83 ALA A CA 1
ATOM 624 C C . ALA A 1 83 ? 9.016 3.010 -21.025 1.00 62.56 83 ALA A C 1
ATOM 626 O O . ALA A 1 83 ? 9.722 3.097 -22.029 1.00 62.56 83 ALA A O 1
ATOM 627 N N . THR A 1 84 ? 9.207 2.029 -20.139 1.00 65.12 84 THR A N 1
ATOM 628 C CA . THR A 1 84 ? 10.295 1.041 -20.264 1.00 65.12 84 THR A CA 1
ATOM 629 C C . THR A 1 84 ? 10.144 0.132 -21.487 1.00 65.12 84 THR A C 1
ATOM 631 O O . THR A 1 84 ? 11.134 -0.133 -22.174 1.00 65.12 84 THR A O 1
ATOM 634 N N . THR A 1 85 ? 8.921 -0.296 -21.820 1.00 60.75 85 THR A N 1
ATOM 635 C CA . THR A 1 85 ? 8.650 -1.075 -23.044 1.00 60.75 85 THR A CA 1
ATOM 636 C C . THR A 1 85 ? 8.830 -0.247 -24.315 1.00 60.75 85 THR A C 1
ATOM 638 O O . THR A 1 85 ? 9.375 -0.755 -25.296 1.00 60.75 85 THR A O 1
ATOM 641 N N . GLN A 1 86 ? 8.459 1.035 -24.300 1.00 61.72 86 GLN A N 1
ATOM 642 C CA . GLN A 1 86 ? 8.684 1.952 -25.417 1.00 61.72 86 GLN A CA 1
ATOM 643 C C . GLN A 1 86 ? 10.183 2.185 -25.660 1.00 61.72 86 GLN A C 1
ATOM 645 O O . GLN A 1 86 ? 10.643 2.038 -26.790 1.00 61.72 86 GLN A O 1
ATOM 650 N N . ILE A 1 87 ? 10.975 2.404 -24.604 1.00 64.69 87 ILE A N 1
ATOM 651 C CA . ILE A 1 87 ? 12.440 2.535 -24.697 1.00 64.69 87 ILE A CA 1
ATOM 652 C C . ILE A 1 87 ? 13.088 1.239 -25.213 1.00 64.69 87 ILE A C 1
ATOM 654 O O . ILE A 1 87 ? 13.999 1.289 -26.043 1.00 64.69 87 ILE A O 1
ATOM 658 N N . ALA A 1 88 ? 12.630 0.068 -24.753 1.00 61.84 88 ALA A N 1
ATOM 659 C CA . ALA A 1 88 ? 13.115 -1.222 -25.249 1.00 61.84 88 ALA A CA 1
ATOM 660 C C . ALA A 1 88 ? 12.803 -1.412 -26.744 1.00 61.84 88 ALA A C 1
ATOM 662 O O . ALA A 1 88 ? 13.653 -1.889 -27.498 1.00 61.84 88 ALA A O 1
ATOM 663 N N . ARG A 1 89 ? 11.620 -0.972 -27.190 1.00 61.50 89 ARG A N 1
ATOM 664 C CA . ARG A 1 89 ? 11.201 -1.020 -28.596 1.00 61.50 89 ARG A CA 1
ATOM 665 C C . ARG A 1 89 ? 12.009 -0.066 -29.482 1.00 61.50 89 ARG A C 1
ATOM 667 O O . ARG A 1 89 ? 12.417 -0.478 -30.564 1.00 61.50 89 ARG A O 1
ATOM 674 N N . CYS A 1 90 ? 12.300 1.153 -29.020 1.00 61.69 90 CYS A N 1
ATOM 675 C CA . CYS A 1 90 ? 13.159 2.103 -29.742 1.00 61.69 90 CYS A CA 1
ATOM 676 C C . CYS A 1 90 ? 14.604 1.592 -29.862 1.00 61.69 90 CYS A C 1
ATOM 678 O O . CYS A 1 90 ? 15.208 1.694 -30.927 1.00 61.69 90 CYS A O 1
ATOM 680 N N . ARG A 1 91 ? 15.135 0.947 -28.809 1.00 61.75 91 ARG A N 1
ATOM 681 C CA . ARG A 1 91 ? 16.449 0.278 -28.861 1.00 61.75 91 ARG A CA 1
ATOM 682 C C . ARG A 1 91 ? 16.492 -0.870 -29.863 1.00 61.75 91 ARG A C 1
ATOM 684 O O . ARG A 1 91 ? 17.494 -1.016 -30.549 1.00 61.75 91 ARG A O 1
ATOM 691 N N . TYR A 1 92 ? 15.426 -1.663 -29.964 1.00 62.94 92 TYR A N 1
ATOM 692 C CA . TYR A 1 92 ? 15.334 -2.736 -30.958 1.00 62.94 92 TYR A CA 1
ATOM 693 C C . TYR A 1 92 ? 15.294 -2.195 -32.398 1.00 62.94 92 TYR A C 1
ATOM 695 O O . TYR A 1 92 ? 15.830 -2.817 -33.308 1.00 62.94 92 TYR A O 1
ATOM 703 N N . LYS A 1 93 ? 14.703 -1.011 -32.602 1.00 69.06 93 LYS A N 1
ATOM 704 C CA . LYS A 1 93 ? 14.638 -0.329 -33.902 1.00 69.06 93 LYS A CA 1
ATOM 705 C C . LYS A 1 93 ? 15.877 0.510 -34.267 1.00 69.06 93 LYS A C 1
ATOM 707 O O . LYS A 1 93 ? 15.875 1.097 -35.342 1.00 69.06 93 LYS A O 1
ATOM 712 N N . ASN A 1 94 ? 16.922 0.563 -33.429 1.00 58.38 94 ASN A N 1
ATOM 713 C CA . ASN A 1 94 ? 18.086 1.456 -33.600 1.00 58.38 94 ASN A CA 1
ATOM 714 C C . ASN A 1 94 ? 17.715 2.950 -33.769 1.00 58.38 94 ASN A C 1
ATOM 716 O O . ASN A 1 94 ? 18.456 3.716 -34.381 1.00 58.38 94 ASN A O 1
ATOM 720 N N . GLU A 1 95 ? 16.581 3.385 -33.213 1.00 62.34 95 GLU A N 1
ATO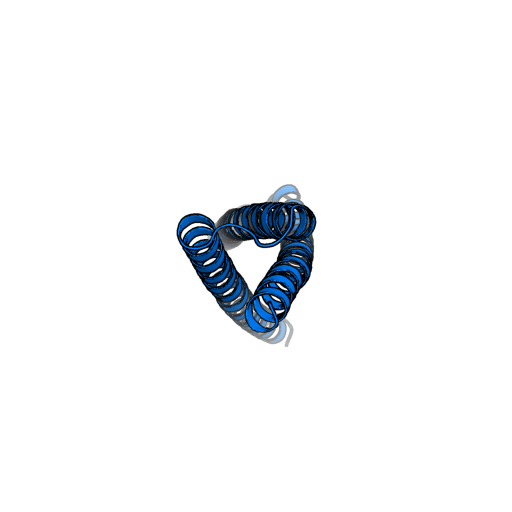M 721 C CA . GLU A 1 95 ? 16.195 4.800 -33.199 1.00 62.34 95 GLU A CA 1
ATOM 722 C C . GLU A 1 95 ? 16.886 5.522 -32.023 1.00 62.34 95 GLU A C 1
ATOM 724 O O . GLU A 1 95 ? 17.033 4.937 -30.940 1.00 62.34 95 GLU A O 1
ATOM 729 N N . PRO A 1 96 ? 17.335 6.783 -32.193 1.00 53.31 96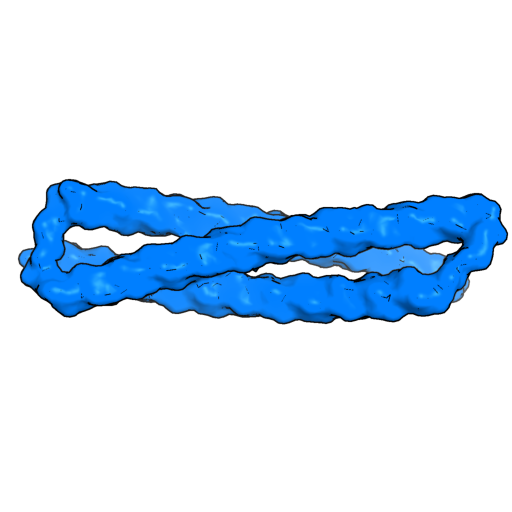 PRO A N 1
ATOM 730 C CA . PRO A 1 96 ? 18.001 7.521 -31.129 1.00 53.31 96 PRO A CA 1
ATOM 731 C C . PRO A 1 96 ? 17.036 7.744 -29.959 1.00 53.31 96 PRO A C 1
ATOM 733 O O . PRO A 1 96 ? 16.044 8.462 -30.066 1.00 53.31 96 PRO A O 1
ATOM 736 N N . VAL A 1 97 ? 17.336 7.117 -28.820 1.00 57.34 97 VAL A N 1
ATOM 737 C CA . VAL A 1 97 ? 16.584 7.312 -27.575 1.00 57.34 97 VAL A CA 1
ATOM 738 C C . VAL A 1 97 ? 16.844 8.735 -27.082 1.00 57.34 97 VAL A C 1
ATOM 740 O O . VAL A 1 97 ? 17.964 9.056 -26.682 1.00 57.34 97 VAL A O 1
ATOM 743 N N . SER A 1 98 ? 15.814 9.582 -27.110 1.00 53.12 98 SER A N 1
ATOM 744 C CA . SER A 1 98 ? 15.864 10.940 -26.568 1.00 53.12 98 SER A CA 1
ATOM 745 C C . SER A 1 98 ? 16.305 10.914 -25.101 1.00 53.12 98 SER A C 1
ATOM 747 O O . SER A 1 98 ? 15.771 10.162 -24.285 1.00 53.12 98 SER A O 1
ATOM 749 N N . SER A 1 99 ? 17.271 11.759 -24.737 1.00 49.34 99 SER A N 1
ATOM 750 C CA . SER A 1 99 ? 17.774 11.934 -23.365 1.00 49.34 99 SER A CA 1
ATOM 751 C C . SER A 1 99 ? 16.662 12.239 -22.350 1.00 49.34 99 SER A C 1
ATOM 753 O O . SER A 1 99 ? 16.816 11.940 -21.165 1.00 49.34 99 SER A O 1
ATOM 755 N N . CYS A 1 100 ? 15.543 12.801 -22.825 1.00 45.56 100 CYS A N 1
ATOM 756 C CA . CYS A 1 100 ? 14.361 13.145 -22.039 1.00 45.56 100 CYS A CA 1
ATOM 757 C C . CYS A 1 100 ? 13.658 11.891 -21.473 1.00 45.56 100 CYS A C 1
ATOM 759 O O . CYS A 1 100 ? 13.380 11.838 -20.275 1.00 45.56 100 CYS A O 1
ATOM 761 N N . ASP A 1 101 ? 13.525 10.818 -22.266 1.00 52.59 101 ASP A N 1
ATOM 762 C CA . ASP A 1 101 ? 12.874 9.557 -21.847 1.00 52.59 101 ASP A CA 1
ATOM 763 C C . ASP A 1 101 ? 13.599 8.874 -20.676 1.00 52.59 101 ASP A C 1
ATOM 765 O O . ASP A 1 101 ? 13.000 8.176 -19.851 1.00 52.59 101 ASP A O 1
ATOM 769 N N . ARG A 1 102 ? 14.920 9.073 -20.584 1.00 52.41 102 ARG A N 1
ATOM 770 C CA . ARG A 1 102 ? 15.768 8.470 -19.546 1.00 52.41 102 ARG A CA 1
ATOM 771 C C . ARG A 1 102 ? 15.661 9.191 -18.200 1.00 52.41 102 ARG A C 1
ATOM 773 O O . ARG A 1 102 ? 15.934 8.590 -17.159 1.00 52.41 102 ARG A O 1
ATOM 780 N N . GLN A 1 103 ? 15.318 10.477 -18.213 1.00 51.44 103 GLN A N 1
ATOM 781 C CA . GLN A 1 103 ? 15.165 11.284 -17.004 1.00 51.44 103 GLN A CA 1
ATOM 782 C C . GLN A 1 103 ? 13.782 11.072 -16.383 1.00 51.44 103 GLN A C 1
ATOM 784 O O . GLN A 1 103 ? 13.685 10.893 -15.166 1.00 51.44 103 GLN A O 1
ATOM 789 N N . GLU A 1 104 ? 12.743 10.971 -17.215 1.00 51.84 104 GLU A N 1
ATOM 790 C CA . GLU A 1 104 ? 11.387 10.672 -16.754 1.00 51.84 104 GLU A CA 1
ATOM 791 C C . GLU A 1 104 ? 11.308 9.301 -16.075 1.00 51.84 104 GLU A C 1
ATOM 793 O O . GLU A 1 104 ? 10.790 9.201 -14.964 1.00 51.84 104 GLU A O 1
ATOM 798 N N . THR A 1 105 ? 11.924 8.263 -16.652 1.00 54.47 105 THR A N 1
ATOM 799 C CA . THR A 1 105 ? 11.946 6.913 -16.049 1.00 54.47 105 THR A CA 1
ATOM 800 C C . THR A 1 105 ? 12.606 6.876 -14.664 1.00 54.47 105 THR A C 1
ATOM 802 O O . THR A 1 105 ? 12.146 6.164 -13.772 1.00 54.47 105 THR A O 1
ATOM 805 N N . LYS A 1 106 ? 13.653 7.678 -14.416 1.00 56.34 106 LYS A N 1
ATOM 806 C CA . LYS A 1 106 ? 14.257 7.780 -13.072 1.00 56.34 106 LYS A CA 1
ATOM 807 C C . LYS A 1 106 ? 13.357 8.513 -12.073 1.00 56.34 106 LYS A C 1
ATOM 809 O O . LYS A 1 106 ? 13.299 8.116 -10.908 1.00 56.34 106 LYS A O 1
ATOM 814 N N . ALA A 1 107 ? 12.667 9.565 -12.507 1.00 57.47 107 ALA A N 1
ATOM 815 C CA . ALA A 1 107 ? 11.748 10.318 -11.654 1.00 57.47 107 ALA A CA 1
ATOM 816 C C . ALA A 1 107 ? 10.510 9.483 -11.277 1.00 57.47 107 ALA A C 1
ATOM 818 O O . ALA A 1 107 ? 10.104 9.463 -10.113 1.00 57.47 107 ALA A O 1
ATOM 819 N N . LEU A 1 108 ? 9.970 8.728 -12.237 1.00 58.50 108 LEU A N 1
ATOM 820 C CA . LEU A 1 108 ? 8.841 7.809 -12.069 1.00 58.50 108 LEU A CA 1
ATOM 821 C C . LEU A 1 108 ? 9.150 6.678 -11.073 1.00 58.50 108 LEU A C 1
ATOM 823 O O . LEU A 1 108 ? 8.323 6.381 -10.203 1.00 58.50 108 LEU A O 1
ATOM 827 N N . GLY A 1 109 ? 10.357 6.106 -11.128 1.00 57.84 109 GLY A N 1
ATOM 828 C CA . GLY A 1 109 ? 10.794 5.072 -10.185 1.00 57.84 109 GLY A CA 1
ATOM 829 C C . GLY A 1 109 ? 10.865 5.561 -8.733 1.00 57.84 109 GLY A C 1
ATOM 830 O O . GLY A 1 109 ? 10.330 4.914 -7.830 1.00 57.84 109 GLY A O 1
ATOM 831 N N . ASN A 1 110 ? 11.458 6.737 -8.497 1.00 61.62 110 ASN A N 1
ATOM 832 C CA . ASN A 1 110 ? 11.586 7.297 -7.145 1.00 61.62 110 ASN A CA 1
ATOM 833 C C . ASN A 1 110 ? 10.222 7.713 -6.562 1.00 61.62 110 ASN A C 1
ATOM 835 O O . ASN A 1 110 ? 9.926 7.494 -5.385 1.00 61.62 110 ASN A O 1
ATOM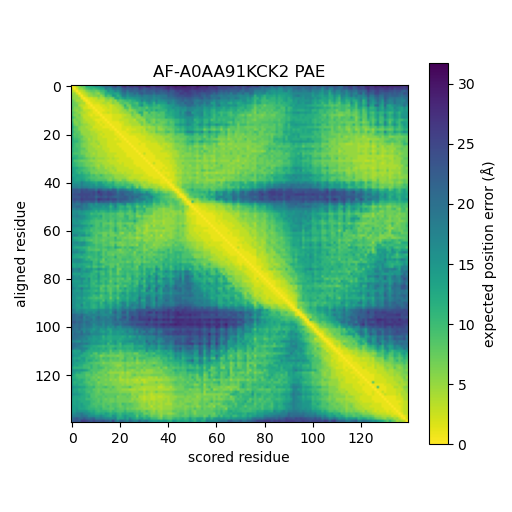 839 N N . LEU A 1 111 ? 9.345 8.260 -7.407 1.00 64.94 111 LEU A N 1
ATOM 840 C CA . LEU A 1 111 ? 8.001 8.657 -7.002 1.00 64.94 111 LEU A CA 1
ATOM 841 C C . LEU A 1 111 ? 7.131 7.441 -6.643 1.00 64.94 111 LEU A C 1
ATOM 843 O O . LEU A 1 111 ? 6.380 7.502 -5.671 1.00 64.94 111 LEU A O 1
ATOM 847 N N . SER A 1 112 ? 7.294 6.321 -7.353 1.00 65.69 112 SER A N 1
ATOM 848 C CA . SER A 1 112 ? 6.614 5.054 -7.048 1.00 65.69 112 SER A CA 1
ATOM 849 C C . SER A 1 112 ? 7.031 4.487 -5.688 1.00 65.69 112 SER A C 1
ATOM 851 O O . SER A 1 112 ? 6.180 4.082 -4.897 1.00 65.69 112 SER A O 1
ATOM 853 N N . TRP A 1 113 ? 8.329 4.523 -5.369 1.00 64.75 113 TRP A N 1
ATOM 854 C CA . TRP A 1 113 ? 8.833 4.059 -4.074 1.00 64.75 113 TRP A CA 1
ATOM 855 C C . TRP A 1 113 ? 8.314 4.910 -2.912 1.00 64.75 113 TRP A C 1
ATOM 857 O O . TRP A 1 113 ? 7.871 4.383 -1.890 1.00 64.75 113 TRP A O 1
ATOM 867 N N . ARG A 1 114 ? 8.291 6.237 -3.097 1.00 67.62 114 ARG A N 1
ATOM 868 C CA . ARG A 1 114 ? 7.747 7.172 -2.107 1.00 67.62 114 ARG A CA 1
ATOM 869 C C . ARG A 1 114 ? 6.246 6.967 -1.898 1.00 67.62 114 ARG A C 1
ATOM 871 O O . ARG A 1 114 ? 5.795 6.961 -0.758 1.00 67.62 114 ARG A O 1
ATOM 878 N N . LEU A 1 115 ? 5.481 6.777 -2.974 1.00 68.19 115 LEU A N 1
ATOM 879 C CA . LEU A 1 115 ? 4.038 6.514 -2.907 1.00 68.19 115 LEU A CA 1
ATOM 880 C C . LEU A 1 115 ? 3.717 5.227 -2.147 1.00 68.19 115 LEU A C 1
ATOM 882 O O . LEU A 1 115 ? 2.778 5.213 -1.359 1.00 68.19 115 LEU A O 1
ATOM 886 N N . PHE A 1 116 ? 4.503 4.170 -2.334 1.00 67.62 116 PHE A N 1
ATOM 887 C CA . PHE A 1 116 ? 4.298 2.922 -1.601 1.00 67.62 116 PHE A CA 1
ATOM 888 C C . PHE A 1 116 ? 4.620 3.038 -0.117 1.00 67.62 116 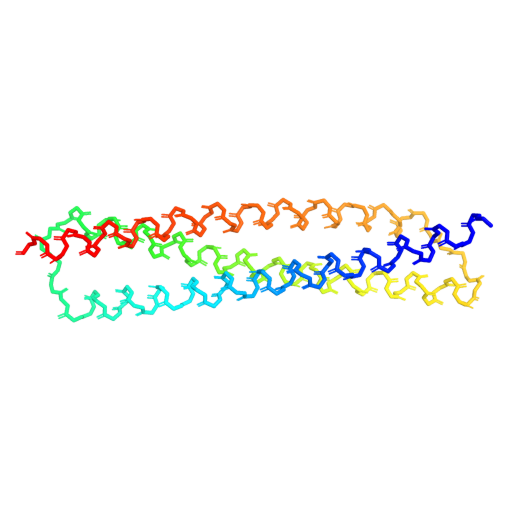PHE A C 1
ATOM 890 O O . PHE A 1 116 ? 3.875 2.519 0.709 1.00 67.62 116 PHE A O 1
ATOM 897 N N . TRP A 1 117 ? 5.678 3.766 0.242 1.00 70.19 117 TRP A N 1
ATOM 898 C CA . TRP A 1 117 ? 5.963 4.052 1.648 1.00 70.19 117 TRP A CA 1
ATOM 899 C C . TRP A 1 117 ? 4.830 4.840 2.312 1.00 70.19 117 TRP A C 1
ATOM 901 O O . TRP A 1 117 ? 4.413 4.502 3.418 1.00 70.19 117 TRP A O 1
ATOM 911 N N . TRP A 1 118 ? 4.270 5.831 1.611 1.00 71.94 118 TRP A N 1
ATOM 912 C CA . TRP A 1 118 ? 3.070 6.534 2.070 1.00 71.94 118 TRP A CA 1
ATOM 913 C C . TRP A 1 118 ? 1.860 5.601 2.182 1.00 71.94 118 TRP A C 1
ATOM 915 O O . TRP A 1 118 ? 1.179 5.623 3.203 1.00 71.94 118 TRP A O 1
ATOM 925 N N . GLN A 1 119 ? 1.616 4.739 1.191 1.00 74.38 119 GLN A N 1
ATOM 926 C CA . GLN A 1 119 ? 0.537 3.746 1.229 1.00 74.38 119 GLN A CA 1
ATOM 927 C C . GLN A 1 119 ? 0.648 2.844 2.467 1.00 74.38 119 GLN A C 1
ATOM 929 O O . GLN A 1 119 ? -0.346 2.653 3.169 1.00 74.38 119 GLN A O 1
ATOM 934 N N . LEU A 1 120 ? 1.849 2.329 2.753 1.00 72.19 120 LEU A N 1
ATOM 935 C CA . LEU A 1 120 ? 2.110 1.443 3.886 1.00 72.19 120 LEU A CA 1
ATOM 936 C C . LEU A 1 120 ? 1.936 2.169 5.226 1.00 72.19 120 LEU A C 1
ATOM 938 O O . LEU A 1 120 ? 1.329 1.624 6.145 1.00 72.19 120 LEU A O 1
ATOM 942 N N . PHE A 1 121 ? 2.414 3.411 5.321 1.00 78.25 121 PHE A N 1
ATOM 943 C CA . PHE A 1 121 ? 2.280 4.225 6.526 1.00 78.25 121 PHE A CA 1
ATOM 944 C C . PHE A 1 121 ? 0.815 4.573 6.824 1.00 78.25 121 PHE A C 1
ATOM 946 O O . PHE A 1 121 ? 0.348 4.357 7.942 1.00 78.25 121 PHE A O 1
ATOM 953 N N . LEU A 1 122 ? 0.056 5.035 5.821 1.00 75.81 122 LEU A N 1
ATOM 954 C CA . LEU A 1 122 ? -1.375 5.316 5.990 1.00 75.81 122 LEU A CA 1
ATOM 955 C C . LEU A 1 122 ? -2.176 4.054 6.308 1.00 75.81 122 LEU A C 1
ATOM 957 O O . LEU A 1 122 ? -3.070 4.108 7.150 1.00 75.81 122 LEU A O 1
ATOM 961 N N . PHE A 1 123 ? -1.860 2.929 5.661 1.00 75.88 123 PHE A N 1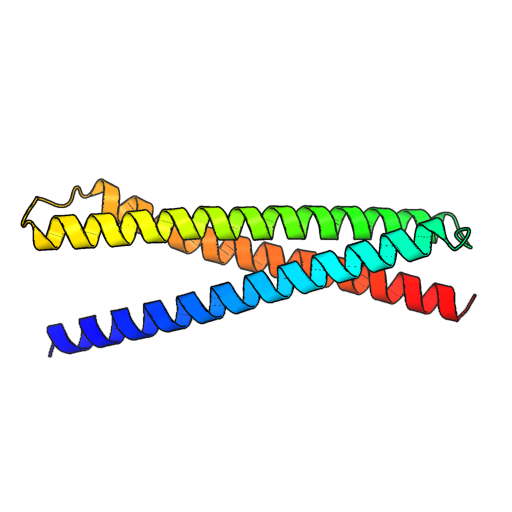
ATOM 962 C CA . PHE A 1 123 ? -2.497 1.653 5.975 1.00 75.88 123 PHE A CA 1
ATOM 963 C C . PHE A 1 123 ? -2.234 1.246 7.426 1.00 75.88 123 PHE A C 1
ATOM 965 O O . PHE A 1 123 ? -3.174 0.888 8.128 1.00 75.88 123 PHE A O 1
ATOM 972 N N . GLY A 1 124 ? -0.988 1.356 7.897 1.00 78.19 124 GLY A N 1
ATOM 973 C CA . GLY A 1 124 ? -0.623 1.038 9.277 1.00 78.19 124 GLY A CA 1
ATOM 974 C C . GLY A 1 124 ? -1.397 1.870 10.301 1.00 78.19 124 GLY A C 1
ATOM 975 O O . GLY A 1 124 ? -1.960 1.312 11.243 1.00 78.19 124 GLY A O 1
ATOM 976 N N . ILE A 1 125 ? -1.499 3.188 10.090 1.00 81.06 125 ILE A N 1
ATOM 977 C CA . ILE A 1 125 ? -2.281 4.068 10.976 1.00 81.06 125 ILE A CA 1
ATOM 978 C C . ILE A 1 125 ? -3.775 3.722 10.909 1.00 81.06 125 ILE A C 1
ATOM 980 O O . ILE A 1 125 ? -4.422 3.604 11.948 1.00 81.06 125 ILE A O 1
ATOM 984 N N . GLY A 1 126 ? -4.324 3.529 9.705 1.00 77.88 126 GLY A N 1
ATOM 985 C CA . GLY A 1 126 ? -5.731 3.173 9.511 1.00 77.88 126 GLY A CA 1
ATOM 986 C C . GLY A 1 126 ? -6.095 1.849 10.185 1.00 77.88 126 GLY A C 1
ATOM 987 O O . GLY A 1 126 ? -7.056 1.794 10.948 1.00 77.88 126 GLY A O 1
ATOM 988 N N . ALA A 1 127 ? -5.293 0.803 9.975 1.00 80.25 127 ALA A N 1
ATOM 989 C CA . ALA A 1 127 ? -5.479 -0.508 10.592 1.00 80.25 127 ALA A CA 1
ATOM 990 C C . ALA A 1 127 ? -5.361 -0.451 12.124 1.00 80.25 127 ALA A C 1
ATOM 992 O O . ALA A 1 127 ? -6.172 -1.064 12.819 1.00 80.25 127 ALA A O 1
ATOM 993 N N . GLY A 1 128 ? -4.413 0.329 12.657 1.00 81.62 128 GLY A N 1
ATOM 994 C CA . GLY A 1 128 ? -4.301 0.581 14.095 1.00 81.62 128 GLY A CA 1
ATOM 995 C C . GLY A 1 128 ? -5.549 1.259 14.668 1.00 81.62 128 GLY A C 1
ATOM 996 O O . GLY A 1 128 ? -6.057 0.837 15.706 1.00 81.62 128 GLY A O 1
ATOM 997 N N . GLY A 1 129 ? -6.099 2.248 13.957 1.00 80.44 129 GLY A N 1
ATOM 998 C CA . GLY A 1 129 ? -7.364 2.892 14.316 1.00 80.44 129 GLY A CA 1
ATOM 999 C C . GLY A 1 129 ? -8.530 1.904 14.382 1.00 80.44 129 GLY A C 1
ATOM 1000 O O . GLY A 1 129 ? -9.274 1.907 15.363 1.00 80.44 129 GLY A O 1
ATOM 1001 N N . VAL A 1 130 ? -8.650 1.004 13.398 1.00 81.25 130 VAL A N 1
ATOM 1002 C CA . VAL A 1 130 ? -9.679 -0.052 13.421 1.00 81.25 130 VAL A CA 1
ATOM 1003 C C . VAL A 1 130 ? -9.490 -0.997 14.602 1.00 81.25 130 VAL A C 1
ATOM 1005 O O . VAL A 1 130 ? -10.451 -1.275 15.320 1.00 81.25 130 VAL A O 1
ATOM 1008 N N . ALA A 1 131 ? -8.263 -1.453 14.855 1.00 83.69 131 ALA A N 1
ATOM 1009 C CA . ALA A 1 131 ? -7.977 -2.337 15.981 1.00 83.69 131 ALA A CA 1
ATOM 1010 C C . ALA A 1 131 ? -8.401 -1.709 17.319 1.00 83.69 131 ALA A C 1
ATOM 1012 O O . ALA A 1 131 ? -9.055 -2.370 18.123 1.00 83.69 131 ALA A O 1
ATOM 1013 N N . ILE A 1 132 ? -8.117 -0.418 17.524 1.00 82.44 132 ILE A N 1
ATOM 1014 C CA . ILE A 1 132 ? -8.545 0.316 18.723 1.00 82.44 132 ILE A CA 1
ATOM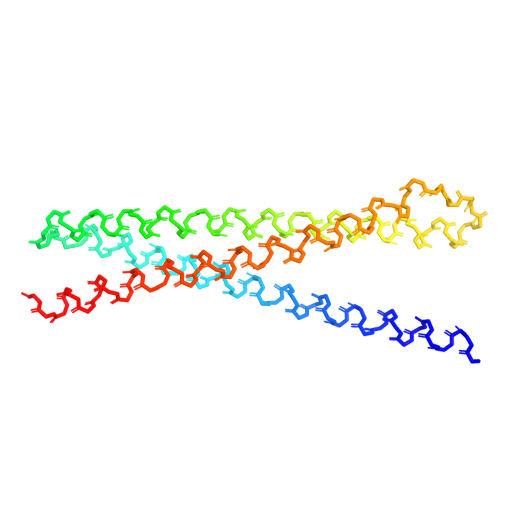 1015 C C . ILE A 1 132 ? -10.072 0.356 18.820 1.00 82.44 132 ILE A C 1
ATOM 1017 O O . ILE A 1 132 ? -10.612 0.068 19.885 1.00 82.44 132 ILE A O 1
ATOM 1021 N N . THR A 1 133 ? -10.782 0.664 17.727 1.00 78.62 133 THR A N 1
ATOM 1022 C CA . THR A 1 133 ? -12.256 0.695 17.755 1.00 78.62 133 THR A CA 1
ATOM 1023 C C . THR A 1 133 ? -12.859 -0.656 18.137 1.00 78.62 133 THR A C 1
ATOM 1025 O O . THR A 1 133 ? -13.772 -0.691 18.955 1.00 78.62 133 THR A O 1
ATOM 1028 N N . ILE A 1 134 ? -12.302 -1.763 17.632 1.00 79.69 134 ILE A N 1
ATOM 1029 C CA . ILE A 1 134 ? -12.754 -3.121 17.969 1.00 79.69 134 ILE A CA 1
ATOM 1030 C C . ILE A 1 134 ? -12.479 -3.439 19.439 1.00 79.69 134 ILE A C 1
ATOM 1032 O O . ILE A 1 134 ? -13.370 -3.928 20.126 1.00 79.69 134 ILE A O 1
ATOM 1036 N N . ILE A 1 135 ? -11.269 -3.153 19.932 1.00 83.06 135 ILE A N 1
ATOM 1037 C CA . ILE A 1 135 ? -10.901 -3.416 21.330 1.00 83.06 135 ILE A CA 1
ATOM 1038 C C . ILE A 1 135 ? -11.847 -2.667 22.265 1.00 83.06 135 ILE A C 1
ATOM 1040 O O . ILE A 1 135 ? -12.384 -3.258 23.194 1.00 83.06 135 ILE A O 1
ATOM 1044 N N . VAL A 1 136 ? -12.100 -1.385 22.005 1.00 79.06 136 VAL A N 1
ATOM 1045 C CA . VAL A 1 136 ? -12.996 -0.596 22.854 1.00 79.06 136 VAL A CA 1
ATOM 1046 C C . VAL A 1 136 ? -14.435 -1.107 22.766 1.00 79.06 136 VAL A C 1
ATOM 1048 O O . VAL A 1 136 ? -15.109 -1.173 23.786 1.00 79.06 136 VAL A O 1
ATOM 1051 N N . GLN A 1 137 ? -14.902 -1.508 21.584 1.00 74.25 137 GLN A N 1
ATOM 1052 C CA . GLN A 1 137 ? -16.251 -2.050 21.415 1.00 74.25 137 GLN A CA 1
ATOM 1053 C C . GLN A 1 137 ? -16.432 -3.432 22.061 1.00 74.25 137 GLN A C 1
ATOM 1055 O O . GLN A 1 137 ? -17.535 -3.760 22.471 1.00 74.25 137 GLN A O 1
ATOM 1060 N N . MET A 1 138 ? -15.368 -4.231 22.177 1.00 76.19 138 MET A N 1
ATOM 1061 C CA . MET A 1 138 ? -15.393 -5.528 22.864 1.00 76.19 138 MET A CA 1
ATOM 1062 C C . MET A 1 138 ? -15.405 -5.394 24.396 1.00 76.19 138 MET A C 1
ATOM 1064 O O . MET A 1 138 ? -15.843 -6.310 25.085 1.00 76.19 138 MET A O 1
ATOM 1068 N N . TRP A 1 139 ? -14.898 -4.276 24.923 1.00 69.31 139 TRP A N 1
ATOM 1069 C CA . TRP A 1 139 ? -14.834 -3.978 26.360 1.00 69.31 139 TRP A CA 1
ATOM 1070 C C . TRP A 1 139 ? -15.950 -3.034 26.845 1.00 69.31 139 TRP A C 1
ATOM 1072 O O . TRP A 1 139 ? -15.980 -2.690 28.028 1.00 69.31 139 TRP A O 1
ATOM 1082 N N . SER A 1 140 ? -16.838 -2.607 25.943 1.00 57.72 140 SER A N 1
ATOM 1083 C CA . SER A 1 140 ? -18.046 -1.817 26.218 1.00 57.72 140 SER A CA 1
ATOM 1084 C C . SER A 1 140 ? -19.275 -2.708 26.296 1.00 57.72 140 SER A C 1
ATOM 1086 O O . SER A 1 140 ? -20.234 -2.241 26.949 1.00 57.72 140 SER A O 1
#

Solvent-accessible surface area (backbone atoms only — not comparable to full-atom values): 7498 Å² total; per-residue (Å²): 109,82,65,58,58,51,52,52,49,52,52,53,51,53,51,55,49,53,51,53,49,55,52,47,52,49,50,40,51,50,43,51,52,53,48,53,49,51,53,54,49,60,74,74,41,84,72,93,40,75,66,56,48,53,48,51,53,50,23,47,52,34,28,51,51,22,42,52,41,40,52,51,39,52,52,54,49,53,51,50,52,51,52,54,52,50,53,53,50,35,58,75,68,73,47,85,77,58,75,63,65,62,51,52,55,54,52,51,53,55,51,46,55,53,41,49,53,50,27,52,52,34,39,53,54,17,53,50,41,49,52,51,54,50,55,54,60,74,77,104

Secondary structure (DSSP, 8-state):
-HHHHHHHHHHHHHHHHHHHHHHHHHHHHHHHHHHHHHHHHHHHS--S-HHHHHHHHHHHHHHHHHHHHHHHHHHHHHHHHHHHHHHHHHHHTT----HHHHHHHHHHHHHHHHHHHHHHHHHHHHHHHHHHHHHHHH--

Mean predicted aligned error: 10.91 Å

pLDDT: mean 70.47, std 9.44, range [45.56, 86.06]